Protein AF-A0A2M8H1Q8-F1 (afdb_monomer_lite)

pLDDT: mean 92.08, std 10.39, range [49.5, 98.19]

Foldseek 3Di:
DPDDLWFKKKKKFWWFAAQFDPPDDDDTGTKIKIKIKTDNDPVVRVVQVQVVCVVGRIHRDDDMDMDRDDDPDDDDPDIHIDPIDIGHDDPPPPDD

Radius of gyration: 14.61 Å; chains: 1; bounding box: 50×23×38 Å

Structure (mmCIF, N/CA/C/O backbone):
data_AF-A0A2M8H1Q8-F1
#
_entry.id   AF-A0A2M8H1Q8-F1
#
loop_
_atom_site.group_PDB
_atom_site.id
_atom_site.type_symbol
_atom_site.label_atom_id
_atom_site.label_alt_id
_atom_site.label_comp_id
_atom_site.label_asym_id
_atom_site.label_entity_id
_atom_site.label_seq_id
_atom_site.pdbx_PDB_ins_code
_atom_site.Cartn_x
_atom_site.Cartn_y
_atom_site.Cartn_z
_atom_site.occupancy
_atom_site.B_iso_or_equiv
_atom_site.auth_seq_id
_atom_site.auth_comp_id
_atom_site.auth_asym_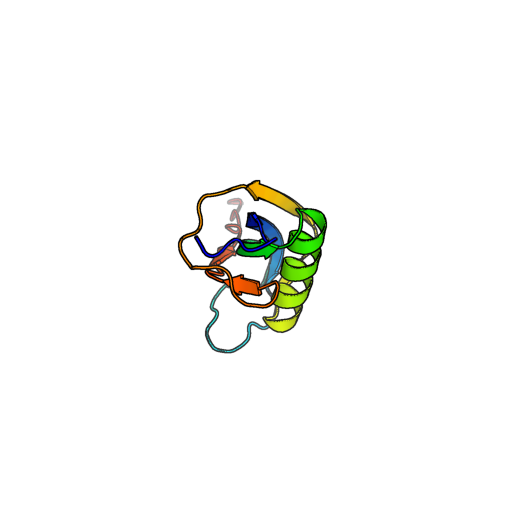id
_atom_site.auth_atom_id
_atom_site.pdbx_PDB_model_num
ATOM 1 N N . MET A 1 1 ? -26.084 8.691 12.445 1.00 49.50 1 MET A N 1
ATOM 2 C CA . MET A 1 1 ? -24.723 8.791 11.890 1.00 49.50 1 MET A CA 1
ATOM 3 C C . MET A 1 1 ? -24.062 7.471 12.192 1.00 49.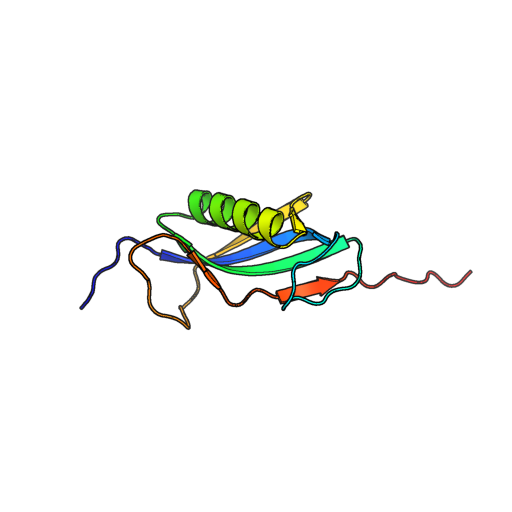50 1 MET A C 1
ATOM 5 O O . MET A 1 1 ? -23.966 7.133 13.364 1.00 49.50 1 MET A O 1
ATOM 9 N N . GLU A 1 2 ? -23.740 6.685 11.172 1.00 54.53 2 GLU A N 1
ATOM 10 C CA . GLU A 1 2 ? -22.931 5.483 11.367 1.00 54.53 2 GLU A CA 1
ATOM 11 C C . GLU A 1 2 ? -21.533 5.950 11.772 1.00 54.53 2 GLU A C 1
ATOM 13 O O . GLU A 1 2 ? -20.814 6.564 10.988 1.00 54.53 2 GLU A O 1
ATOM 18 N N . THR A 1 3 ? -21.201 5.795 13.051 1.00 75.81 3 THR A N 1
ATOM 19 C CA . THR A 1 3 ? -19.890 6.166 13.577 1.00 75.81 3 THR A CA 1
ATOM 20 C C . THR A 1 3 ? -18.998 4.943 13.485 1.00 75.81 3 THR A C 1
ATOM 22 O O . THR A 1 3 ? -19.120 4.021 14.290 1.00 75.81 3 THR A O 1
ATOM 25 N N . THR A 1 4 ? -18.126 4.921 12.484 1.00 83.31 4 THR A N 1
ATOM 26 C CA . THR A 1 4 ? -17.038 3.946 12.424 1.00 83.31 4 THR A CA 1
ATOM 27 C C . THR A 1 4 ? -15.891 4.377 13.352 1.00 83.31 4 THR A C 1
ATOM 29 O O . THR A 1 4 ? -15.672 5.580 13.515 1.00 83.31 4 THR A O 1
ATOM 32 N N . PRO A 1 5 ? -15.139 3.443 13.965 1.00 89.38 5 PRO A N 1
ATOM 33 C CA . PRO A 1 5 ? -13.879 3.774 14.631 1.00 89.38 5 PRO A CA 1
ATOM 34 C C . PRO A 1 5 ? -12.734 4.045 13.640 1.00 89.38 5 PRO A C 1
ATOM 36 O O . PRO A 1 5 ? -11.639 4.409 14.068 1.00 89.38 5 PRO A O 1
ATOM 39 N N . TYR A 1 6 ? -12.947 3.828 12.339 1.00 93.69 6 TYR A N 1
ATOM 40 C CA . TYR A 1 6 ? -11.914 3.991 11.326 1.00 93.69 6 TYR A CA 1
ATOM 41 C C . TYR A 1 6 ? -11.779 5.446 10.874 1.00 93.69 6 TYR A C 1
ATOM 43 O O . TYR A 1 6 ? -12.759 6.155 10.660 1.00 93.69 6 TYR A O 1
ATOM 51 N N . SER A 1 7 ? -10.534 5.869 10.696 1.00 95.06 7 SER A N 1
ATOM 52 C CA . SER A 1 7 ? -10.159 7.086 9.986 1.00 95.06 7 SER A CA 1
ATOM 53 C C . SER A 1 7 ? -9.789 6.742 8.547 1.00 95.06 7 SER A C 1
ATOM 55 O O . SER A 1 7 ? -9.343 5.627 8.262 1.00 95.06 7 SER A O 1
ATOM 57 N N . HIS A 1 8 ? -9.988 7.700 7.649 1.00 96.94 8 HIS A N 1
ATOM 58 C CA . HIS A 1 8 ? -9.620 7.568 6.250 1.00 96.94 8 HIS A CA 1
ATOM 59 C C . HIS A 1 8 ? -8.243 8.185 5.997 1.00 96.94 8 HIS A C 1
ATOM 61 O O . HIS A 1 8 ? -7.969 9.318 6.406 1.00 96.94 8 HIS A O 1
ATOM 67 N N . PHE A 1 9 ? -7.389 7.430 5.316 1.00 97.75 9 PHE A N 1
ATOM 68 C CA . PHE A 1 9 ? -6.034 7.818 4.965 1.00 97.75 9 PHE A CA 1
ATOM 69 C C . PHE A 1 9 ? -5.793 7.616 3.474 1.00 97.75 9 PHE A C 1
ATOM 71 O O . PHE A 1 9 ? -6.253 6.640 2.893 1.00 97.75 9 PHE A O 1
ATOM 78 N N . THR A 1 10 ? -4.998 8.489 2.875 1.00 98.19 10 THR A N 1
ATOM 79 C CA . THR A 1 10 ? -4.332 8.230 1.601 1.00 98.19 10 THR A CA 1
ATOM 80 C C . THR A 1 10 ? -2.870 7.925 1.898 1.00 98.19 10 THR A C 1
ATOM 82 O O . THR A 1 10 ? -2.193 8.709 2.566 1.00 98.19 10 THR A O 1
ATOM 85 N N . VAL A 1 11 ? -2.390 6.783 1.417 1.00 98.19 11 VAL A N 1
ATOM 86 C CA . VAL A 1 11 ? -1.012 6.318 1.594 1.00 98.19 11 VAL A CA 1
ATOM 87 C C . VAL A 1 11 ? -0.303 6.328 0.249 1.00 98.19 11 VAL A C 1
ATOM 89 O O . VAL A 1 11 ? -0.843 5.823 -0.736 1.00 98.19 11 VAL A O 1
ATOM 92 N N . LEU A 1 12 ? 0.904 6.891 0.224 1.00 98.12 12 LEU A N 1
ATOM 93 C CA . LEU A 1 12 ? 1.857 6.789 -0.878 1.00 98.12 12 LEU A CA 1
ATOM 94 C C . LEU A 1 12 ? 3.035 5.944 -0.400 1.00 98.12 12 LEU A C 1
ATOM 96 O O . LEU A 1 12 ? 3.653 6.276 0.608 1.00 98.12 12 LEU A O 1
ATOM 100 N N . ALA A 1 13 ? 3.330 4.855 -1.098 1.00 98.06 13 ALA A N 1
ATOM 101 C CA . ALA A 1 13 ? 4.393 3.930 -0.744 1.00 98.06 13 ALA A CA 1
ATOM 102 C C . ALA A 1 13 ? 5.377 3.785 -1.902 1.00 98.06 13 ALA A C 1
ATOM 104 O O . ALA A 1 13 ? 4.991 3.396 -3.005 1.00 98.06 13 ALA A O 1
ATOM 105 N N 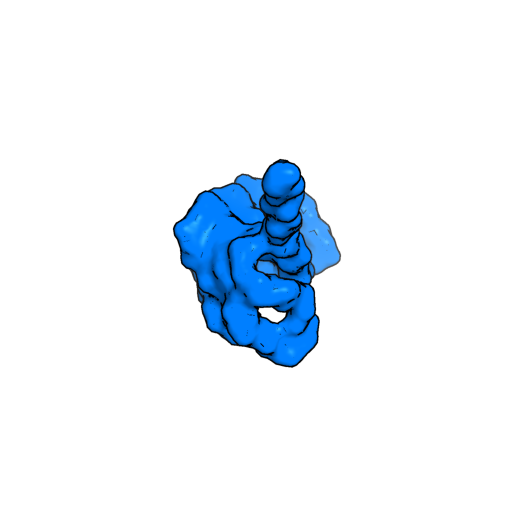. ASP A 1 14 ? 6.644 4.071 -1.630 1.00 97.75 14 ASP A N 1
ATOM 106 C CA . ASP A 1 14 ? 7.743 3.778 -2.539 1.00 97.75 14 ASP A CA 1
ATOM 107 C C . ASP A 1 14 ? 8.077 2.279 -2.520 1.00 97.75 14 ASP A C 1
ATOM 109 O O . ASP A 1 14 ? 8.134 1.632 -1.459 1.00 97.75 14 ASP A O 1
ATOM 113 N N . GLY A 1 15 ? 8.279 1.711 -3.703 1.00 96.94 15 GLY A N 1
ATOM 114 C CA . GLY A 1 15 ? 8.551 0.293 -3.832 1.00 96.94 15 GLY A CA 1
ATOM 115 C C . GLY A 1 15 ? 8.837 -0.169 -5.249 1.00 96.94 15 GLY A C 1
ATOM 116 O O . GLY A 1 15 ? 9.025 0.621 -6.172 1.00 96.94 15 GLY A O 1
ATOM 117 N N . GLU A 1 16 ? 8.851 -1.486 -5.405 1.00 97.50 16 GLU A N 1
ATOM 118 C CA . GLU A 1 16 ? 9.140 -2.169 -6.659 1.00 97.50 16 GLU A CA 1
ATOM 119 C C . GLU A 1 16 ? 7.908 -2.936 -7.153 1.00 97.50 16 GLU A C 1
ATOM 121 O O . GLU A 1 16 ? 7.303 -3.738 -6.432 1.00 97.50 16 GLU A O 1
ATOM 126 N N . VAL A 1 17 ? 7.546 -2.700 -8.410 1.00 97.31 17 VAL A N 1
ATOM 127 C CA . VAL A 1 17 ? 6.525 -3.446 -9.145 1.00 97.31 17 VAL A CA 1
ATOM 128 C C . VAL A 1 17 ? 7.143 -4.737 -9.672 1.00 97.31 17 VAL A C 1
ATOM 130 O O . VAL A 1 17 ? 8.038 -4.714 -10.520 1.00 97.31 17 VAL A O 1
ATOM 133 N N . GLY A 1 18 ? 6.635 -5.868 -9.186 1.00 96.12 18 GLY A N 1
ATOM 134 C CA . GLY A 1 18 ? 6.972 -7.205 -9.659 1.00 96.12 18 GLY A CA 1
ATOM 135 C C . GLY A 1 18 ? 5.943 -7.738 -10.658 1.00 96.12 18 GLY A C 1
ATOM 136 O O . GLY A 1 18 ? 5.633 -7.114 -11.669 1.00 96.12 18 GLY A O 1
ATOM 137 N N . GLU A 1 19 ? 5.430 -8.941 -10.405 1.00 96.50 19 GLU A N 1
ATOM 138 C CA . GLU A 1 19 ? 4.351 -9.528 -11.206 1.00 96.50 19 GLU A CA 1
ATOM 139 C C . GLU A 1 19 ? 3.001 -9.146 -10.617 1.00 96.50 19 GLU A C 1
ATOM 141 O O . GLU A 1 19 ? 2.573 -9.720 -9.615 1.00 96.50 19 GLU A O 1
ATOM 146 N N . LEU A 1 20 ? 2.355 -8.156 -11.235 1.00 96.00 20 LEU A N 1
ATOM 147 C CA . LEU A 1 20 ? 1.053 -7.691 -10.787 1.00 96.00 20 LEU A CA 1
ATOM 148 C C . LEU A 1 20 ? -0.041 -8.729 -11.051 1.00 96.00 20 LEU A C 1
ATOM 150 O O . LEU A 1 20 ? -0.040 -9.409 -12.078 1.00 96.00 20 LEU A O 1
ATOM 154 N N . THR A 1 21 ? -0.987 -8.836 -10.120 1.00 94.81 21 THR A N 1
ATOM 155 C CA . THR A 1 21 ? -2.186 -9.665 -10.307 1.00 94.81 21 THR A CA 1
ATOM 156 C C . THR A 1 21 ? -3.130 -9.051 -11.341 1.00 94.81 21 THR A C 1
ATOM 158 O O . THR A 1 21 ? -3.138 -7.834 -11.531 1.00 94.81 21 THR A O 1
ATOM 161 N N . ASP A 1 22 ? -3.990 -9.879 -11.942 1.00 92.50 22 ASP A N 1
ATOM 162 C CA . ASP A 1 22 ? -5.003 -9.433 -12.906 1.00 92.50 22 ASP A CA 1
ATOM 163 C C . ASP A 1 22 ? -5.812 -8.229 -12.385 1.00 92.50 22 ASP A C 1
ATOM 165 O O . ASP A 1 22 ? -6.281 -8.217 -11.245 1.00 92.50 22 ASP A O 1
ATOM 169 N N . GLY A 1 23 ? -5.989 -7.218 -13.240 1.00 92.62 23 GLY A N 1
ATOM 170 C CA . GLY A 1 23 ? -6.689 -5.971 -12.907 1.00 92.62 23 GLY A CA 1
ATOM 171 C C . GLY A 1 23 ? -5.780 -4.805 -12.508 1.00 92.62 23 GLY A C 1
ATOM 172 O O . GLY A 1 23 ? -6.285 -3.696 -12.336 1.00 92.62 23 GLY A O 1
ATOM 173 N N . PHE A 1 24 ? -4.464 -5.022 -12.417 1.00 94.25 24 PHE A N 1
ATOM 174 C CA . PHE A 1 24 ? -3.472 -3.966 -12.214 1.00 94.25 24 PHE A CA 1
ATOM 175 C C . PHE A 1 24 ? -2.433 -3.958 -13.335 1.00 94.25 24 PHE A C 1
ATOM 177 O O . PHE A 1 24 ? -1.960 -5.005 -13.766 1.00 94.25 24 PHE A O 1
ATOM 184 N N . GLU A 1 25 ? -2.050 -2.762 -13.779 1.00 93.19 25 GLU A N 1
ATOM 185 C CA . GLU A 1 25 ? -1.063 -2.568 -14.840 1.00 93.19 25 GLU A CA 1
ATOM 186 C C . GLU A 1 25 ? -0.060 -1.487 -14.429 1.00 93.19 25 GLU A C 1
ATOM 188 O O . GLU A 1 25 ? -0.435 -0.369 -14.078 1.00 93.19 25 GLU A O 1
ATOM 193 N N . CYS A 1 26 ? 1.224 -1.835 -14.464 1.00 94.06 26 CYS A N 1
ATOM 194 C CA . CYS A 1 26 ? 2.357 -0.930 -14.309 1.00 94.06 26 CYS A CA 1
ATOM 195 C C . CYS A 1 26 ? 3.609 -1.637 -14.857 1.00 94.06 26 CYS A C 1
ATOM 197 O O . CYS A 1 26 ? 3.730 -2.853 -14.676 1.00 94.06 26 CYS A O 1
ATOM 199 N N . PRO A 1 27 ? 4.541 -0.928 -15.521 1.00 94.19 27 PRO A N 1
ATOM 200 C CA . PRO A 1 27 ? 5.847 -1.489 -15.849 1.00 94.19 27 PRO A CA 1
ATOM 201 C C . PRO A 1 27 ? 6.550 -2.037 -14.601 1.00 94.19 27 PRO A C 1
ATOM 203 O O . PRO A 1 27 ? 6.415 -1.472 -13.515 1.00 94.19 27 PRO A O 1
ATOM 206 N N . LYS A 1 28 ? 7.302 -3.132 -14.770 1.00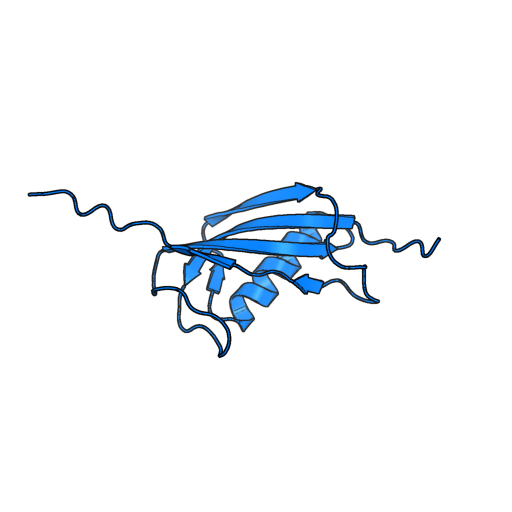 95.19 28 LYS A N 1
ATOM 207 C CA . LYS A 1 28 ? 8.164 -3.675 -13.712 1.00 95.19 28 LYS A CA 1
ATOM 208 C C . LYS A 1 28 ? 9.251 -2.661 -13.352 1.00 95.19 28 LYS A C 1
ATOM 210 O O . LYS A 1 28 ? 9.758 -1.980 -14.240 1.00 95.19 28 LYS A O 1
ATOM 215 N N . GLY A 1 29 ? 9.640 -2.626 -12.081 1.00 95.25 29 GLY A N 1
ATOM 216 C CA . GLY A 1 29 ? 10.678 -1.729 -11.570 1.00 95.25 29 GLY A CA 1
ATOM 217 C C . GLY A 1 29 ? 10.163 -0.753 -10.517 1.00 95.25 29 GLY A C 1
ATOM 218 O O . GLY A 1 29 ? 9.093 -0.945 -9.940 1.00 95.25 29 GLY A O 1
ATOM 219 N N . MET A 1 30 ? 10.956 0.279 -10.232 1.00 96.12 30 MET A N 1
ATOM 220 C CA . MET A 1 30 ? 10.656 1.229 -9.162 1.00 96.12 30 MET A CA 1
ATOM 221 C C . MET A 1 30 ? 9.413 2.062 -9.497 1.00 96.12 30 MET A C 1
ATOM 223 O O . MET A 1 30 ? 9.291 2.620 -10.591 1.00 96.12 30 MET A O 1
ATOM 227 N N . ALA A 1 31 ? 8.508 2.193 -8.530 1.00 97.12 31 ALA A N 1
ATOM 228 C CA . ALA A 1 31 ? 7.298 2.989 -8.662 1.00 97.12 31 ALA A CA 1
ATOM 229 C C . ALA A 1 31 ? 6.795 3.486 -7.302 1.00 97.12 31 ALA A C 1
ATOM 231 O O . ALA A 1 31 ? 7.126 2.950 -6.244 1.00 97.12 31 ALA A O 1
ATOM 232 N N . ILE A 1 32 ? 5.901 4.469 -7.351 1.00 97.62 32 ILE A N 1
ATOM 233 C CA . ILE A 1 32 ? 5.078 4.870 -6.212 1.00 97.62 32 ILE A CA 1
ATOM 234 C C . ILE A 1 32 ? 3.720 4.184 -6.338 1.00 97.62 32 ILE A C 1
ATOM 236 O O . ILE A 1 32 ? 3.037 4.324 -7.354 1.00 97.62 32 ILE A O 1
ATOM 240 N N . MET A 1 33 ? 3.294 3.483 -5.290 1.00 97.94 33 MET A N 1
ATOM 241 C CA . MET A 1 33 ? 1.929 2.984 -5.145 1.00 97.94 33 MET A CA 1
ATOM 242 C C . MET A 1 33 ? 1.118 3.951 -4.278 1.00 97.94 33 MET A C 1
ATOM 244 O O . MET A 1 33 ? 1.513 4.259 -3.156 1.00 97.94 33 MET A O 1
ATOM 248 N N . SER A 1 34 ? -0.040 4.397 -4.763 1.00 97.94 34 SER A N 1
ATOM 249 C CA . SER A 1 34 ? -1.008 5.170 -3.978 1.00 97.94 34 SER A CA 1
ATOM 250 C C . SER A 1 34 ? -2.246 4.338 -3.675 1.00 97.94 34 SER A C 1
ATOM 252 O O . SER A 1 34 ? -2.754 3.680 -4.583 1.00 97.94 34 SER A O 1
ATOM 254 N N . MET A 1 35 ? -2.783 4.416 -2.459 1.00 97.50 35 MET A N 1
ATOM 255 C CA . MET A 1 35 ? -4.086 3.831 -2.127 1.00 97.50 35 MET A CA 1
ATOM 256 C C . MET A 1 35 ? -4.804 4.605 -1.023 1.00 97.50 35 MET A C 1
ATOM 258 O O . MET A 1 35 ? -4.178 5.257 -0.188 1.00 97.50 35 MET A O 1
ATOM 262 N N . ASN A 1 36 ? -6.127 4.494 -1.002 1.00 97.94 36 ASN A N 1
ATOM 263 C CA . ASN A 1 36 ? -6.969 4.982 0.081 1.00 97.94 36 ASN A CA 1
ATOM 264 C C . ASN A 1 36 ? -7.251 3.849 1.062 1.00 97.94 36 ASN A C 1
ATOM 266 O O . ASN A 1 36 ? -7.464 2.718 0.635 1.00 97.94 36 ASN A O 1
ATOM 270 N N . ILE A 1 37 ? -7.243 4.130 2.361 1.00 97.69 37 ILE A N 1
ATOM 271 C CA . ILE A 1 37 ? -7.331 3.124 3.416 1.00 97.69 37 ILE A CA 1
ATOM 272 C C . ILE A 1 37 ? -8.237 3.609 4.540 1.00 97.69 37 ILE A C 1
ATOM 274 O O . ILE A 1 37 ? -8.034 4.683 5.103 1.00 97.69 37 ILE A O 1
ATOM 278 N N . TRP A 1 38 ? -9.176 2.757 4.936 1.00 97.25 38 TRP A N 1
ATOM 279 C CA . TRP A 1 38 ? -9.861 2.868 6.218 1.00 97.25 38 TRP A CA 1
ATOM 280 C C . TRP A 1 38 ? -9.094 2.073 7.276 1.00 97.25 38 TRP A C 1
ATOM 282 O O . TRP A 1 38 ? -8.923 0.863 7.137 1.00 97.25 38 TRP A O 1
ATOM 292 N N . ALA A 1 39 ? -8.622 2.740 8.331 1.00 96.94 39 ALA A N 1
ATOM 293 C CA . ALA A 1 39 ? -7.855 2.114 9.410 1.00 96.94 39 ALA A CA 1
ATOM 294 C C . ALA A 1 39 ? -8.061 2.822 10.757 1.00 96.94 39 ALA A C 1
ATOM 296 O O . ALA A 1 39 ? -8.490 3.968 10.826 1.00 96.94 39 ALA A O 1
ATOM 297 N N . LEU A 1 40 ? -7.737 2.146 11.859 1.00 96.12 40 LEU A N 1
ATOM 298 C CA . LEU A 1 40 ? -7.819 2.691 13.221 1.00 96.12 40 LEU A CA 1
ATOM 299 C C . LEU A 1 40 ? -6.800 3.811 13.469 1.00 96.12 40 LEU A C 1
ATOM 301 O O . LEU A 1 40 ? -7.000 4.643 14.348 1.00 96.12 40 LEU A O 1
ATOM 305 N N . ASN A 1 41 ? -5.672 3.781 12.760 1.00 96.38 41 ASN A N 1
ATOM 306 C CA . ASN A 1 41 ? -4.583 4.743 12.877 1.00 96.38 41 ASN A CA 1
ATOM 307 C C . ASN A 1 41 ? -3.614 4.604 11.694 1.00 96.38 41 ASN A C 1
ATOM 309 O O . ASN A 1 41 ? -3.668 3.634 10.936 1.00 96.38 41 ASN A O 1
ATOM 313 N N . GLU A 1 42 ? -2.685 5.554 11.598 1.00 96.88 42 GLU A N 1
ATOM 314 C CA . GLU A 1 42 ? -1.640 5.603 10.574 1.00 96.88 42 GLU A CA 1
ATOM 315 C C . GLU A 1 42 ? -0.817 4.311 10.514 1.00 96.88 42 GLU A C 1
ATOM 317 O O . GLU A 1 42 ? -0.628 3.752 9.437 1.00 96.88 42 GLU A O 1
ATOM 322 N N . LYS A 1 43 ? -0.397 3.761 11.661 1.00 96.81 43 LYS A N 1
ATOM 323 C CA . LYS A 1 43 ? 0.379 2.512 11.697 1.00 96.81 43 LYS A CA 1
ATOM 324 C C . LYS A 1 43 ? -0.382 1.348 11.056 1.00 96.81 43 LYS A C 1
ATOM 326 O O . LYS A 1 43 ? 0.186 0.625 10.244 1.00 96.81 43 LYS A O 1
ATOM 331 N N . GLN A 1 44 ? -1.663 1.183 11.384 1.00 97.12 44 GLN A N 1
ATOM 332 C CA . GLN A 1 44 ? -2.485 0.151 10.756 1.00 97.12 44 GLN A CA 1
ATOM 333 C C . GLN A 1 44 ? -2.682 0.423 9.258 1.00 97.12 44 GLN A C 1
ATOM 335 O O . GLN A 1 44 ? -2.739 -0.531 8.488 1.00 97.12 44 GLN A O 1
ATOM 340 N N . SER A 1 45 ? -2.740 1.688 8.827 1.00 97.31 45 SER A N 1
ATOM 341 C CA . SER A 1 45 ? -2.810 2.008 7.395 1.00 97.31 45 SER A CA 1
ATOM 342 C C . SER A 1 45 ? -1.563 1.533 6.636 1.00 97.31 45 SER A C 1
ATOM 344 O O . SER A 1 45 ? -1.690 0.947 5.565 1.00 97.31 45 SER A O 1
ATOM 346 N N . VAL A 1 46 ? -0.370 1.655 7.230 1.00 97.44 46 VAL A N 1
ATOM 347 C CA . VAL A 1 46 ? 0.872 1.108 6.656 1.00 97.44 46 VAL A CA 1
ATOM 348 C C . VAL A 1 46 ? 0.835 -0.418 6.615 1.00 97.44 46 VAL A C 1
ATOM 350 O O . VAL A 1 46 ? 1.141 -1.005 5.579 1.00 97.44 46 VAL A O 1
ATOM 353 N N . ASP A 1 47 ? 0.415 -1.064 7.708 1.00 97.44 47 ASP A N 1
ATOM 354 C CA . ASP A 1 47 ? 0.302 -2.527 7.778 1.00 97.44 47 ASP A CA 1
ATOM 355 C C . ASP A 1 47 ? -0.653 -3.060 6.678 1.00 97.44 47 ASP A C 1
ATOM 357 O O . ASP A 1 47 ? -0.342 -4.044 6.001 1.00 97.44 47 ASP A O 1
ATOM 361 N N . VAL A 1 48 ? -1.781 -2.374 6.440 1.00 96.88 48 VAL A N 1
ATOM 362 C CA . VAL A 1 48 ? -2.734 -2.677 5.353 1.00 96.88 48 VAL A CA 1
ATOM 363 C C . VAL A 1 48 ? -2.104 -2.444 3.977 1.00 96.88 48 VAL A C 1
ATOM 365 O O . VAL A 1 48 ? -2.206 -3.314 3.113 1.00 96.88 48 VAL A O 1
ATOM 368 N N . CYS A 1 49 ? -1.413 -1.318 3.779 1.00 97.75 49 CYS A N 1
ATOM 369 C CA . CYS A 1 49 ? -0.735 -0.989 2.524 1.00 97.75 49 CYS A CA 1
ATOM 370 C C . CYS A 1 49 ? 0.300 -2.053 2.130 1.00 97.75 49 CYS A C 1
ATOM 372 O O . CYS A 1 49 ? 0.321 -2.501 0.985 1.00 97.75 49 CYS A O 1
ATOM 374 N N . ILE A 1 50 ? 1.132 -2.495 3.078 1.00 97.44 50 ILE A N 1
ATOM 375 C CA . ILE A 1 50 ? 2.147 -3.535 2.853 1.00 97.44 50 ILE A CA 1
ATOM 376 C C . ILE A 1 50 ? 1.483 -4.877 2.529 1.00 97.44 50 ILE A C 1
ATOM 378 O O . ILE A 1 50 ? 1.918 -5.576 1.611 1.00 97.44 50 ILE A O 1
ATOM 382 N N . ALA A 1 51 ? 0.434 -5.248 3.269 1.00 97.31 51 ALA A N 1
ATOM 383 C CA . ALA A 1 51 ? -0.277 -6.504 3.050 1.00 97.31 51 ALA A CA 1
ATOM 384 C C . ALA A 1 51 ? -0.926 -6.559 1.659 1.00 97.31 51 ALA A C 1
ATOM 386 O O . ALA A 1 51 ? -0.759 -7.555 0.954 1.00 97.31 51 ALA A O 1
ATOM 387 N N . ILE A 1 52 ? -1.615 -5.487 1.257 1.00 96.75 52 ILE A N 1
ATOM 388 C CA . ILE A 1 52 ? -2.239 -5.366 -0.066 1.00 96.75 52 ILE A CA 1
ATOM 389 C C . ILE A 1 52 ? -1.171 -5.335 -1.157 1.00 96.75 52 ILE A C 1
ATOM 391 O O . ILE A 1 52 ? -1.263 -6.121 -2.094 1.00 96.75 52 ILE A O 1
ATOM 395 N N . GLY A 1 53 ? -0.133 -4.502 -1.010 1.00 96.81 53 GLY A N 1
ATOM 396 C CA . GLY A 1 53 ? 0.975 -4.419 -1.964 1.00 96.81 53 GLY A CA 1
ATOM 397 C C . GLY A 1 53 ? 1.554 -5.800 -2.269 1.00 96.81 53 GLY A C 1
ATOM 398 O O . GLY A 1 53 ? 1.589 -6.226 -3.422 1.00 96.81 53 GLY A O 1
ATOM 399 N N . LYS A 1 54 ? 1.885 -6.570 -1.226 1.00 97.12 54 LYS A N 1
ATOM 400 C CA . LYS A 1 54 ? 2.412 -7.931 -1.386 1.00 97.12 54 LYS A CA 1
ATOM 401 C C . LYS A 1 54 ? 1.446 -8.867 -2.118 1.00 97.12 54 LYS A C 1
ATOM 403 O O . LYS A 1 54 ? 1.895 -9.707 -2.894 1.00 97.12 54 LYS A O 1
ATOM 408 N N . GLN A 1 55 ? 0.143 -8.764 -1.855 1.00 96.50 55 GLN A N 1
ATOM 409 C CA . GLN A 1 55 ? -0.873 -9.592 -2.517 1.00 96.50 55 GLN A CA 1
ATOM 410 C C . GLN A 1 55 ? -0.992 -9.284 -4.009 1.00 96.50 55 GLN A C 1
ATOM 412 O O . GLN A 1 55 ? -1.229 -10.204 -4.786 1.00 96.50 55 GLN A O 1
ATOM 417 N N . ILE A 1 56 ? -0.813 -8.020 -4.395 1.00 96.44 56 ILE A N 1
ATOM 418 C CA . ILE A 1 56 ? -0.966 -7.567 -5.780 1.00 96.44 56 ILE A CA 1
ATOM 419 C C . ILE A 1 56 ? 0.352 -7.523 -6.553 1.00 96.44 56 ILE A C 1
ATOM 421 O O . ILE A 1 56 ? 0.347 -7.044 -7.676 1.00 96.44 56 ILE A O 1
ATOM 425 N N . GLY A 1 57 ? 1.463 -8.001 -5.983 1.00 97.25 57 GLY A N 1
ATOM 426 C CA . GLY A 1 57 ? 2.759 -8.055 -6.669 1.00 97.25 57 GLY A CA 1
ATOM 427 C C . GLY A 1 57 ? 3.615 -6.789 -6.567 1.00 97.25 57 GLY A C 1
ATOM 428 O O . GLY A 1 57 ? 4.535 -6.617 -7.363 1.00 97.25 57 GLY A O 1
ATOM 429 N N . PHE A 1 58 ? 3.341 -5.916 -5.597 1.00 97.81 58 PHE A N 1
ATOM 430 C CA . PHE A 1 58 ? 4.144 -4.733 -5.283 1.00 97.81 58 PHE A CA 1
ATOM 431 C C . PHE A 1 58 ? 4.892 -4.903 -3.956 1.00 97.81 58 PHE A C 1
ATOM 433 O O . PHE A 1 58 ? 4.297 -5.181 -2.912 1.00 97.81 58 PHE A O 1
ATOM 440 N N . GLN A 1 59 ? 6.204 -4.695 -3.967 1.00 98.06 59 GLN A N 1
ATOM 441 C CA . GLN A 1 59 ? 7.030 -4.763 -2.768 1.00 98.06 59 GLN A CA 1
ATOM 442 C C . GLN A 1 59 ? 7.339 -3.351 -2.273 1.00 98.06 59 GLN A C 1
ATOM 444 O O . GLN A 1 59 ? 8.161 -2.653 -2.851 1.00 98.06 59 GLN A O 1
ATOM 449 N N . VAL A 1 60 ? 6.726 -2.948 -1.157 1.00 97.25 60 VAL A N 1
ATOM 450 C CA . VAL A 1 60 ? 7.106 -1.709 -0.459 1.00 97.25 60 VAL A CA 1
ATOM 451 C C . VAL A 1 60 ? 8.551 -1.851 0.027 1.00 97.25 60 VAL A C 1
ATOM 453 O O . VAL A 1 60 ? 8.862 -2.810 0.744 1.00 97.25 60 VAL A O 1
ATOM 456 N N . SER A 1 61 ? 9.425 -0.926 -0.366 1.00 93.56 61 SER A N 1
ATOM 457 C CA . SER A 1 61 ? 10.860 -0.963 -0.037 1.00 93.56 61 SER A CA 1
ATOM 458 C C . SER A 1 61 ? 11.437 0.382 0.403 1.00 93.56 61 SER A C 1
ATOM 460 O O . SER A 1 61 ? 12.568 0.410 0.889 1.00 93.56 61 SER A O 1
A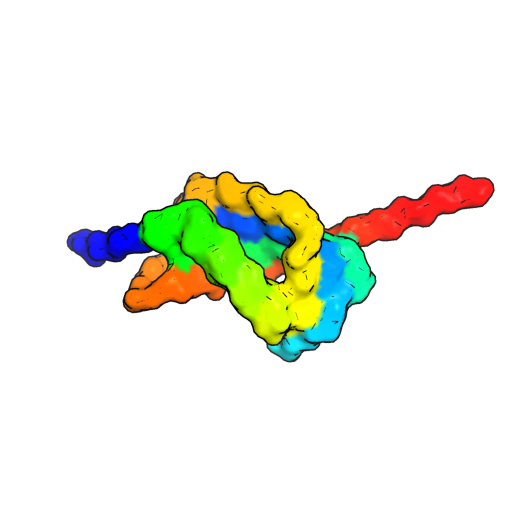TOM 462 N N . GLY A 1 62 ? 10.685 1.476 0.258 1.00 91.31 62 GLY A N 1
ATOM 463 C CA . GLY A 1 62 ? 11.147 2.826 0.562 1.00 91.31 62 GLY A CA 1
ATOM 464 C C . GLY A 1 62 ? 10.277 3.566 1.575 1.00 91.31 62 GLY A C 1
ATOM 465 O O . GLY A 1 62 ? 9.745 2.992 2.529 1.00 91.31 62 GLY A O 1
ATOM 466 N N . GLU A 1 63 ? 10.186 4.881 1.385 1.00 95.50 63 GLU A N 1
ATOM 467 C CA . GLU A 1 63 ? 9.387 5.769 2.225 1.00 95.50 63 GLU A CA 1
ATOM 468 C C . GLU A 1 63 ? 7.885 5.487 2.070 1.00 95.50 63 GLU A C 1
ATOM 470 O O . GLU A 1 63 ? 7.387 5.202 0.979 1.00 95.50 63 GLU A O 1
ATOM 475 N N . VAL A 1 64 ? 7.154 5.609 3.180 1.00 97.50 64 VAL A N 1
ATOM 476 C CA . VAL A 1 64 ? 5.692 5.595 3.194 1.00 97.50 64 VAL A CA 1
ATOM 477 C C . VAL A 1 64 ? 5.201 6.923 3.752 1.00 97.50 64 VAL A C 1
ATOM 479 O O . VAL A 1 64 ? 5.475 7.257 4.904 1.00 97.50 64 VAL A O 1
ATOM 482 N N . GLN A 1 65 ? 4.465 7.671 2.935 1.00 97.88 65 GLN A N 1
ATOM 483 C CA . GLN A 1 65 ? 3.855 8.943 3.305 1.00 97.88 65 GLN A CA 1
ATOM 484 C C . GLN A 1 65 ? 2.359 8.733 3.539 1.00 97.88 65 GLN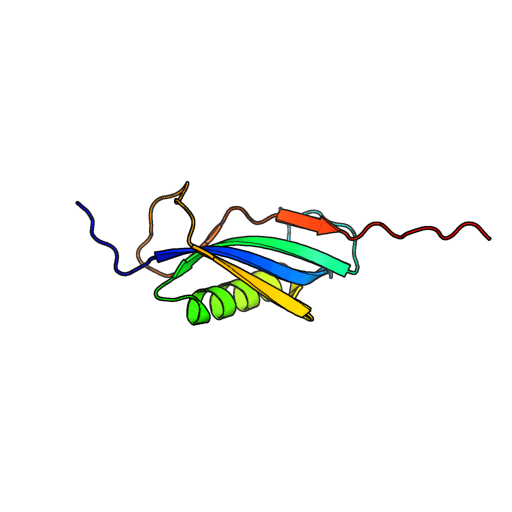 A C 1
ATOM 486 O O . GLN A 1 65 ? 1.683 8.057 2.762 1.00 97.88 65 GLN A O 1
ATOM 491 N N . ILE A 1 66 ? 1.842 9.301 4.626 1.00 97.94 66 ILE A N 1
ATOM 492 C CA . ILE A 1 66 ? 0.468 9.091 5.084 1.00 97.94 66 ILE A CA 1
ATOM 493 C C . ILE A 1 66 ? -0.202 10.449 5.222 1.00 97.94 66 ILE A C 1
ATOM 495 O O . ILE A 1 66 ? 0.323 11.352 5.872 1.00 97.94 66 ILE A O 1
ATOM 499 N N . TYR A 1 67 ? -1.384 10.572 4.634 1.00 97.19 67 TYR A N 1
ATOM 500 C CA . TYR A 1 67 ? -2.210 11.765 4.712 1.00 97.19 67 TYR A CA 1
ATOM 501 C C . TYR A 1 67 ? -3.588 11.380 5.221 1.00 97.19 67 TYR A C 1
ATOM 503 O O . TYR A 1 67 ? -4.202 10.455 4.699 1.00 97.19 67 TYR A O 1
ATOM 511 N N . GLN A 1 68 ? -4.110 12.105 6.204 1.00 95.44 68 GLN A N 1
ATOM 512 C CA . GLN A 1 68 ? -5.521 11.995 6.557 1.00 95.44 68 GLN A CA 1
ATOM 513 C C . GLN A 1 68 ? -6.340 12.811 5.550 1.00 95.44 68 GLN A C 1
ATOM 515 O O . GLN A 1 68 ? -6.133 14.017 5.407 1.00 95.44 68 GLN A O 1
ATOM 520 N N . THR A 1 69 ? -7.242 12.156 4.824 1.00 94.31 69 THR A N 1
ATOM 521 C CA . THR A 1 69 ? -7.968 12.743 3.685 1.00 94.31 69 THR A CA 1
ATOM 522 C C . THR A 1 69 ? -9.460 12.456 3.778 1.00 94.31 69 THR A C 1
ATOM 524 O O . THR A 1 69 ? -9.887 11.546 4.490 1.00 94.31 69 THR A O 1
ATOM 527 N N . GLU A 1 70 ? -10.274 13.228 3.056 1.00 92.62 70 GLU A N 1
ATOM 528 C CA . GLU A 1 70 ? -11.704 12.941 2.957 1.00 92.62 70 GLU A CA 1
ATOM 529 C C . GLU A 1 70 ? -11.944 11.655 2.144 1.00 92.62 70 GLU A C 1
ATOM 531 O O . GLU A 1 70 ? -11.323 11.467 1.093 1.00 92.62 70 GLU A O 1
ATOM 536 N N . PRO A 1 71 ? -12.833 10.761 2.611 1.00 92.12 71 PRO A N 1
ATOM 537 C CA . PRO A 1 71 ? -13.115 9.512 1.924 1.00 92.12 71 PRO A CA 1
ATOM 538 C C . PRO A 1 71 ? -13.985 9.721 0.688 1.00 92.12 71 PRO A C 1
ATOM 540 O O . PRO A 1 71 ? -14.923 10.517 0.684 1.00 92.12 71 PRO A O 1
ATOM 543 N N . SER A 1 72 ? -13.734 8.913 -0.337 1.00 90.00 72 SER A N 1
ATOM 544 C CA . SER A 1 72 ? -14.629 8.768 -1.493 1.00 90.00 72 SER A CA 1
ATOM 545 C C . SER A 1 72 ? -15.546 7.545 -1.390 1.00 90.00 72 SER A C 1
ATOM 547 O O . SER A 1 72 ? -16.571 7.497 -2.064 1.00 90.00 72 SER A O 1
ATOM 549 N N . GLU A 1 73 ? -15.187 6.564 -0.559 1.00 92.00 73 GLU A N 1
ATOM 550 C CA . GLU A 1 73 ? -15.978 5.364 -0.278 1.00 92.00 73 GLU A CA 1
ATOM 551 C C . GLU A 1 73 ? -16.260 5.256 1.223 1.00 92.00 73 GLU A C 1
ATOM 553 O O . GLU A 1 73 ? -15.423 5.622 2.050 1.00 92.00 73 GLU A O 1
ATOM 558 N N . SER A 1 74 ? -17.443 4.760 1.588 1.00 89.12 74 SER A N 1
ATOM 559 C CA . SER A 1 74 ? -17.837 4.566 2.987 1.00 89.12 74 SER A CA 1
ATOM 560 C C . SER A 1 74 ? -16.962 3.516 3.691 1.00 89.12 74 SER A C 1
ATOM 562 O O . SER A 1 74 ? -16.462 2.597 3.042 1.00 89.12 74 SER A O 1
ATOM 564 N N . PRO A 1 75 ? -16.786 3.616 5.019 1.00 90.81 75 PRO A N 1
ATOM 565 C CA . PRO A 1 75 ? -16.086 2.593 5.788 1.00 90.81 75 PRO A CA 1
ATOM 566 C C . PRO A 1 75 ? -16.866 1.271 5.760 1.00 90.81 75 PRO A C 1
ATOM 568 O O . PRO A 1 75 ? -18.095 1.267 5.761 1.00 90.81 75 PRO A O 1
ATOM 571 N N . GLY A 1 76 ? -16.145 0.153 5.780 1.00 86.69 76 GLY A N 1
ATOM 572 C CA . GLY A 1 76 ? -16.703 -1.183 5.969 1.00 86.69 76 GLY A CA 1
ATOM 573 C C . GLY A 1 76 ? -16.558 -1.659 7.415 1.00 86.69 76 GLY A C 1
ATOM 574 O O . GLY A 1 76 ? -16.124 -0.912 8.295 1.00 86.69 76 GLY A O 1
ATOM 575 N N . ASP A 1 77 ? -16.865 -2.936 7.643 1.00 87.44 77 ASP A N 1
ATOM 576 C CA . ASP A 1 77 ? -16.767 -3.573 8.966 1.00 87.44 77 ASP A CA 1
ATOM 577 C C . ASP A 1 77 ? -15.322 -3.862 9.409 1.00 87.44 77 ASP A C 1
ATOM 579 O O . ASP A 1 77 ? -15.071 -4.095 10.589 1.00 87.44 77 ASP A O 1
ATOM 583 N N . ASN A 1 78 ? -14.368 -3.868 8.471 1.00 89.31 78 ASN A N 1
ATOM 584 C CA . ASN A 1 78 ? -12.952 -4.153 8.711 1.00 89.31 78 ASN A CA 1
ATOM 585 C C . ASN A 1 78 ? -12.067 -3.100 8.027 1.00 89.31 78 ASN A C 1
ATOM 587 O O . ASN A 1 78 ? -12.514 -2.488 7.056 1.00 89.31 78 ASN A O 1
ATOM 591 N N . PRO A 1 79 ? -10.802 -2.921 8.461 1.00 90.50 79 PRO A N 1
ATOM 592 C CA . PRO A 1 79 ? -9.839 -2.103 7.734 1.00 90.50 79 PRO A CA 1
ATOM 593 C C . PRO A 1 79 ? -9.638 -2.633 6.314 1.00 90.50 79 PRO A C 1
ATOM 595 O O . PRO A 1 79 ? -9.447 -3.837 6.125 1.00 90.50 79 PRO A O 1
ATOM 598 N N . PHE A 1 80 ? -9.661 -1.748 5.324 1.00 93.31 80 PHE A N 1
ATOM 599 C CA . PHE A 1 80 ? -9.482 -2.125 3.923 1.00 93.31 80 PHE A CA 1
ATOM 600 C C . PHE A 1 80 ? -8.876 -0.981 3.114 1.00 93.31 80 PHE A C 1
ATOM 602 O O . PHE A 1 80 ? -8.978 0.185 3.501 1.00 93.31 80 PHE A O 1
ATOM 609 N N . GLY A 1 81 ? -8.241 -1.343 1.998 1.00 94.06 81 GLY A N 1
ATOM 610 C CA . GLY A 1 81 ? -7.686 -0.409 1.028 1.00 94.06 81 GLY A CA 1
ATOM 611 C C . GLY A 1 81 ? -8.438 -0.454 -0.301 1.00 94.06 81 GLY A C 1
ATOM 612 O O . GLY A 1 81 ? -8.950 -1.503 -0.689 1.00 94.06 81 GLY A O 1
ATOM 613 N N . TYR A 1 82 ? -8.499 0.680 -0.994 1.00 95.75 82 TYR A N 1
ATOM 614 C CA . TYR A 1 82 ? -9.170 0.833 -2.282 1.00 95.75 82 TYR A CA 1
ATOM 615 C C . TYR A 1 82 ? -8.507 1.933 -3.132 1.00 95.75 82 TYR A C 1
ATOM 617 O O . TYR A 1 82 ? -7.628 2.662 -2.669 1.00 95.75 82 TYR A O 1
ATOM 625 N N . GLY A 1 83 ? -8.915 2.053 -4.400 1.00 95.56 83 GLY A N 1
ATOM 626 C CA . GLY A 1 83 ? -8.430 3.116 -5.292 1.00 95.56 83 GLY A CA 1
ATOM 627 C C . GLY A 1 83 ? -6.931 3.039 -5.603 1.00 95.56 83 GLY A C 1
ATOM 628 O O . GLY A 1 83 ? -6.288 4.077 -5.746 1.00 95.56 83 GLY A O 1
ATOM 629 N N . ILE A 1 84 ? -6.383 1.823 -5.676 1.00 96.62 84 ILE A N 1
ATOM 630 C CA . ILE A 1 84 ? -4.953 1.575 -5.881 1.00 96.62 84 ILE A CA 1
ATOM 631 C C . ILE A 1 84 ? -4.523 2.085 -7.259 1.00 96.62 84 ILE A C 1
ATOM 633 O O . ILE A 1 84 ? -5.170 1.795 -8.267 1.00 96.62 84 ILE A O 1
ATOM 637 N N . LYS A 1 85 ? -3.420 2.832 -7.300 1.00 96.69 85 LYS A N 1
ATOM 638 C CA . LYS A 1 85 ? -2.768 3.290 -8.533 1.00 96.69 85 LYS A CA 1
ATOM 639 C C . LYS A 1 85 ? -1.258 3.178 -8.395 1.00 96.69 85 LYS A C 1
ATOM 641 O O . LYS A 1 85 ? -0.733 3.293 -7.289 1.00 96.69 85 LYS A O 1
ATOM 646 N N . PHE A 1 86 ? -0.587 3.015 -9.526 1.00 96.69 86 PHE A N 1
ATOM 647 C CA . PHE A 1 86 ? 0.865 3.001 -9.620 1.00 96.69 86 PHE A CA 1
ATOM 648 C C . PHE A 1 86 ? 1.340 4.150 -10.502 1.00 96.69 86 PHE A C 1
ATOM 650 O O . PHE A 1 86 ? 0.737 4.432 -11.539 1.00 96.69 86 PHE A O 1
ATOM 657 N N . THR A 1 87 ? 2.434 4.777 -10.094 1.00 96.44 87 THR A N 1
ATOM 658 C CA . THR A 1 87 ? 3.163 5.770 -10.878 1.00 96.44 87 THR A CA 1
ATOM 659 C C . THR A 1 87 ? 4.596 5.261 -11.019 1.00 96.44 87 THR A C 1
ATOM 661 O O . THR A 1 87 ? 5.342 5.345 -10.039 1.00 96.44 87 THR A O 1
ATOM 664 N N . PRO A 1 88 ? 4.984 4.680 -12.170 1.00 95.62 88 PRO A N 1
ATOM 665 C CA . PRO A 1 88 ? 6.364 4.258 -12.385 1.00 95.62 88 PRO A CA 1
ATOM 666 C C . PRO A 1 88 ? 7.284 5.477 -12.344 1.00 95.62 88 PRO A C 1
ATOM 668 O O . PRO A 1 88 ? 6.892 6.565 -12.776 1.00 95.62 88 PRO A O 1
ATOM 671 N N . TYR A 1 89 ? 8.502 5.305 -11.837 1.00 91.62 89 TYR A N 1
ATOM 672 C CA . TYR A 1 89 ? 9.526 6.318 -12.060 1.00 91.62 89 TYR A CA 1
ATOM 673 C C . TYR A 1 89 ? 9.901 6.307 -13.542 1.00 91.62 89 TYR A C 1
ATOM 675 O O . TYR A 1 89 ? 10.067 5.242 -14.136 1.00 91.62 89 TYR A O 1
ATOM 683 N N . GLU A 1 90 ? 9.998 7.488 -14.151 1.00 82.06 90 GLU A N 1
ATOM 684 C CA . GLU A 1 90 ? 10.571 7.594 -15.489 1.00 82.06 90 GLU A CA 1
ATOM 685 C C . GLU A 1 90 ? 12.021 7.104 -15.417 1.00 82.06 90 GLU A C 1
ATOM 687 O O . GLU A 1 90 ? 12.796 7.570 -14.576 1.00 82.06 90 GLU A O 1
ATOM 692 N N . GLU A 1 91 ? 12.392 6.159 -16.286 1.00 66.25 91 GLU A N 1
ATOM 693 C CA . GLU A 1 91 ? 13.802 5.974 -16.604 1.00 66.25 91 GLU A CA 1
ATOM 694 C C . GLU A 1 91 ? 14.257 7.292 -17.223 1.00 66.25 91 GLU A C 1
ATOM 696 O O . GLU A 1 91 ? 13.860 7.653 -18.332 1.00 66.25 91 GLU A O 1
ATOM 701 N N . ILE A 1 92 ? 15.029 8.067 -16.463 1.00 61.06 92 ILE A N 1
ATOM 702 C CA . ILE A 1 92 ? 15.771 9.175 -17.038 1.00 61.06 92 ILE A CA 1
ATOM 703 C C . ILE A 1 92 ? 16.819 8.501 -17.918 1.00 61.06 92 ILE A C 1
ATOM 705 O O . ILE A 1 92 ? 17.864 8.082 -17.423 1.00 61.06 92 ILE A O 1
ATOM 709 N N . ASP A 1 93 ? 16.510 8.339 -19.203 1.00 60.25 93 ASP A N 1
ATOM 710 C CA . ASP A 1 93 ? 17.518 8.110 -20.231 1.00 60.25 93 ASP A CA 1
ATOM 711 C C . ASP A 1 93 ? 18.457 9.323 -20.168 1.00 60.25 93 ASP A C 1
ATOM 713 O O . ASP A 1 93 ? 18.170 10.376 -20.743 1.00 60.25 93 ASP A O 1
ATOM 717 N N . GLU A 1 94 ? 19.538 9.230 -19.389 1.00 60.78 94 GLU A N 1
ATOM 718 C CA . GLU A 1 94 ? 20.638 10.184 -19.478 1.00 60.78 94 GLU A CA 1
ATOM 719 C C . GLU A 1 94 ? 21.209 10.048 -20.897 1.00 60.78 94 GLU A C 1
ATOM 721 O O . GLU A 1 94 ? 21.712 8.977 -21.242 1.00 60.78 94 GLU A O 1
ATOM 726 N N . PRO A 1 95 ? 21.099 11.072 -21.764 1.00 64.56 95 PRO A N 1
ATOM 727 C CA . PRO A 1 95 ? 21.697 10.981 -23.084 1.00 64.56 95 PRO A CA 1
ATOM 728 C C . PRO A 1 95 ? 23.228 10.972 -22.940 1.00 64.56 95 PRO A C 1
ATOM 730 O O . PRO A 1 95 ? 23.784 11.910 -22.362 1.00 64.56 95 PRO A O 1
ATOM 733 N N . ASP A 1 96 ? 23.868 9.919 -23.464 1.00 65.44 96 ASP A N 1
ATOM 734 C CA . ASP A 1 96 ? 25.330 9.778 -23.628 1.00 65.44 96 ASP A CA 1
ATOM 735 C C . ASP A 1 96 ? 25.992 11.006 -24.293 1.00 65.44 96 ASP A C 1
ATOM 737 O O . ASP A 1 96 ? 25.432 11.546 -25.283 1.00 65.44 96 ASP A O 1
#

Secondary structure (DSSP, 8-state):
----SPEEEEEEEEEEE-SPPTT----SEEEEEEEEEEESSHHHHHHHHHHHHHHTTEEEEEEEEEEE---SS---SS-EEEEEEEEEPP------

Sequence (96 aa):
METTPYSHFTVLADGEVGELTDGFECPKGMAIMSMNIWALNEKQSVDVCIAIGKQIGFQVSGEVQIYQTEPSESPGDNPFGYGIKFTPYEEIDEPD